Protein AF-A0A0J9V791-F1 (afdb_monomer_lite)

Sequence (94 aa):
MASPATWLELRGNNTISALKDVLTRAKIGDIDTNAYANGIVRNGSALPRIGIAISGGGYRAIMNGAGAIAAFDNRTHGFHGRPSGRYSPGYNVP

Foldseek 3Di:
DDDPVNVVVVVLVVVLVLQLLVVVVVCDPPDDSNVVSVVQVVVVPRRDDDDDDFDDDPPVSVVVSVVVVLLSDPVRPPNSPDPPDDPDPDDDDD

InterPro domains:
  IPR002642 Lysophospholipase, catalytic domain [PF01735] (50-79)
  IPR002642 Lysophospholipase, catalytic domain [PS51210] (1-94)
  IPR016035 Acyl transferase/acyl hydrolase/lysophospholipase [SSF52151] (6-76)

pLDDT: mean 77.8, std 13.78, range [40.06, 92.06]

Radius of gyration: 18.13 Å; chains: 1; bounding box: 43×44×44 Å

Secondary structure (DSSP, 8-state):
---HHHHHHHHHHHHHHHHHHHHHHHT-TTS-HHHHHHHHHHTSS-PPP--------HHHHHHHHHHHHHHH-TTSTTSSS-------------

Organism: Fusarium oxysporum f. sp. lycopersici (strain 4287 / CBS 123668 / FGSC 9935 / NRRL 34936) (NCBI:txid426428)

Structure (mmCIF, N/CA/C/O backbone):
data_AF-A0A0J9V791-F1
#
_entry.id   AF-A0A0J9V791-F1
#
loop_
_atom_site.group_PDB
_atom_site.id
_atom_site.type_symbol
_atom_site.label_atom_id
_atom_site.label_alt_id
_atom_site.label_comp_id
_atom_site.label_asym_id
_atom_site.label_entity_id
_atom_site.label_seq_id
_atom_site.pdbx_PDB_ins_code
_atom_site.Cartn_x
_atom_site.Cartn_y
_atom_site.Cartn_z
_atom_site.occupancy
_atom_site.B_iso_or_equiv
_atom_site.auth_seq_id
_atom_site.auth_comp_id
_atom_site.auth_asym_id
_atom_site.auth_atom_id
_atom_site.pdbx_PDB_model_num
ATOM 1 N N . MET A 1 1 ? -1.651 21.548 13.026 1.00 58.44 1 MET A N 1
ATOM 2 C CA . MET A 1 1 ? -1.287 20.217 12.492 1.00 58.44 1 MET A CA 1
ATOM 3 C C . MET A 1 1 ? -2.522 19.333 12.567 1.00 58.44 1 MET A C 1
ATOM 5 O O . MET A 1 1 ? -3.209 19.404 13.577 1.00 58.44 1 MET A O 1
ATOM 9 N N . ALA A 1 2 ? -2.862 18.590 11.510 1.00 70.12 2 ALA A N 1
ATOM 10 C CA . ALA A 1 2 ? -3.998 17.663 11.538 1.00 70.12 2 ALA A CA 1
ATOM 11 C C . ALA A 1 2 ? -3.774 16.586 12.617 1.00 70.12 2 ALA A C 1
ATOM 13 O O . ALA A 1 2 ? -2.641 16.135 12.796 1.00 70.12 2 ALA A O 1
ATOM 14 N N . SER A 1 3 ? -4.820 16.202 13.352 1.00 82.94 3 SER A N 1
ATOM 15 C CA . SER A 1 3 ? -4.710 15.117 14.327 1.00 82.94 3 SER A CA 1
ATOM 16 C C . SER A 1 3 ? -4.632 13.769 13.593 1.00 82.94 3 SER A C 1
ATOM 18 O O . SER A 1 3 ? -5.099 13.650 12.456 1.00 82.94 3 SER A O 1
ATOM 20 N N . PRO A 1 4 ? -4.085 12.713 14.218 1.00 77.81 4 PRO A N 1
ATOM 21 C CA . PRO A 1 4 ? -4.115 11.372 13.635 1.00 77.81 4 PRO A CA 1
ATOM 22 C C . PRO A 1 4 ? -5.533 10.918 13.251 1.00 77.81 4 PRO A C 1
ATOM 24 O O . PRO A 1 4 ? -5.704 10.213 12.260 1.00 77.81 4 PRO A O 1
ATOM 27 N N . ALA A 1 5 ? -6.551 11.362 13.997 1.00 80.94 5 ALA A N 1
ATOM 28 C CA . ALA A 1 5 ? -7.952 11.056 13.724 1.00 80.94 5 ALA A CA 1
ATOM 29 C C . ALA A 1 5 ? -8.449 11.703 12.421 1.00 80.94 5 ALA A C 1
ATOM 31 O O . ALA A 1 5 ? -9.001 11.004 11.575 1.00 80.94 5 ALA A O 1
ATOM 32 N N . THR A 1 6 ? -8.178 12.994 12.197 1.00 82.69 6 THR A N 1
ATOM 33 C CA . THR A 1 6 ? -8.617 13.665 10.960 1.00 82.69 6 THR A CA 1
ATOM 34 C C . THR A 1 6 ? -7.880 13.142 9.725 1.00 82.69 6 THR A C 1
ATOM 36 O O . THR A 1 6 ? -8.456 13.043 8.643 1.00 82.69 6 THR A O 1
ATOM 39 N N . TRP A 1 7 ? -6.619 12.723 9.869 1.00 83.06 7 TRP A N 1
ATOM 40 C CA . TRP A 1 7 ? -5.900 12.035 8.792 1.00 83.06 7 TRP A CA 1
ATOM 41 C C . TRP A 1 7 ? -6.503 10.662 8.454 1.00 83.06 7 TRP A C 1
ATOM 43 O O . TRP A 1 7 ? -6.586 10.303 7.278 1.00 83.06 7 TRP A O 1
ATOM 53 N N . LEU A 1 8 ? -6.936 9.893 9.461 1.00 82.25 8 LEU A N 1
ATOM 54 C CA . LEU A 1 8 ? -7.547 8.576 9.250 1.00 82.25 8 LEU A CA 1
ATOM 55 C C . LEU A 1 8 ? -8.848 8.672 8.450 1.00 82.25 8 LEU A C 1
ATOM 57 O O . LEU A 1 8 ? -9.067 7.840 7.569 1.00 82.25 8 LEU A O 1
ATOM 61 N N . GLU A 1 9 ? -9.670 9.685 8.715 1.00 80.69 9 GLU A N 1
ATOM 62 C CA . GLU A 1 9 ? -10.910 9.937 7.970 1.00 80.69 9 GLU A CA 1
ATOM 63 C C . GLU A 1 9 ? -10.624 10.228 6.491 1.00 80.69 9 GLU A C 1
ATOM 65 O O . GLU A 1 9 ? -11.158 9.562 5.601 1.00 80.69 9 GLU A O 1
ATOM 70 N N . LEU A 1 10 ? -9.694 11.151 6.218 1.00 83.75 10 LEU A N 1
ATOM 71 C CA . LEU A 1 10 ? -9.282 11.487 4.851 1.00 83.75 10 LEU A CA 1
ATOM 72 C C . LEU A 1 10 ? -8.677 10.283 4.114 1.00 83.75 10 LEU A C 1
ATOM 74 O O . LEU A 1 10 ? -8.936 10.071 2.926 1.00 83.75 10 LEU A O 1
ATOM 78 N N . ARG A 1 11 ? -7.871 9.470 4.807 1.00 83.62 11 ARG A N 1
ATOM 79 C CA . ARG A 1 11 ? -7.256 8.273 4.221 1.00 83.62 11 ARG A CA 1
ATOM 80 C C . ARG A 1 11 ? -8.280 7.173 3.954 1.00 83.62 11 ARG A C 1
ATOM 82 O O . ARG A 1 11 ? -8.164 6.492 2.934 1.00 83.62 11 ARG A O 1
ATOM 89 N N . GLY A 1 12 ? -9.271 7.006 4.828 1.00 80.88 12 GLY A N 1
ATOM 90 C CA . GLY A 1 12 ? -10.355 6.035 4.669 1.00 80.88 12 GLY A CA 1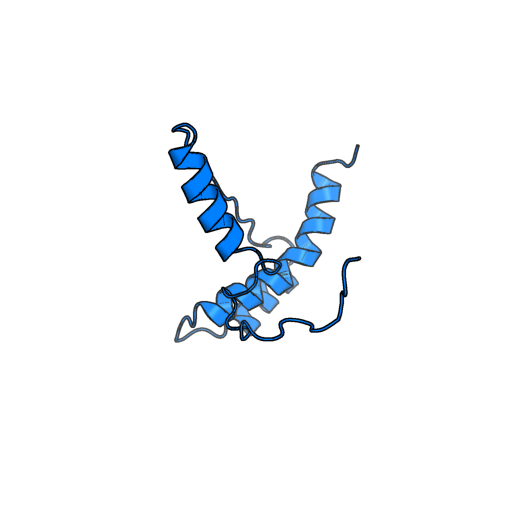
ATOM 91 C C . GLY A 1 12 ? -11.069 6.184 3.326 1.00 80.88 12 GLY A C 1
ATOM 92 O O . GLY A 1 12 ? -11.172 5.209 2.582 1.00 80.88 12 GLY A O 1
ATOM 93 N N . ASN A 1 13 ? -11.433 7.418 2.962 1.00 80.44 13 ASN A N 1
ATOM 94 C CA . ASN A 1 13 ? -12.117 7.721 1.699 1.00 80.44 13 ASN A CA 1
ATOM 95 C C . ASN A 1 13 ? -11.308 7.290 0.463 1.00 80.44 13 ASN A C 1
ATOM 97 O O . ASN A 1 13 ? -11.867 6.739 -0.482 1.00 80.44 13 ASN A O 1
ATOM 101 N N . ASN A 1 14 ? -9.985 7.474 0.493 1.00 82.31 14 ASN A N 1
ATOM 102 C CA . ASN A 1 14 ? -9.096 7.096 -0.611 1.00 82.31 14 ASN A CA 1
ATOM 103 C C . ASN A 1 14 ? -8.728 5.600 -0.631 1.00 82.31 14 ASN A C 1
ATOM 105 O O . ASN A 1 14 ? -8.282 5.085 -1.654 1.00 82.31 14 ASN A O 1
ATOM 109 N N . THR A 1 15 ? -8.881 4.889 0.490 1.00 84.75 15 THR A N 1
ATOM 110 C CA . THR A 1 15 ? -8.440 3.487 0.614 1.00 84.75 15 THR A CA 1
ATOM 111 C C . THR A 1 15 ? -9.448 2.512 0.004 1.00 84.75 15 THR A C 1
ATOM 113 O O . THR A 1 15 ? -9.060 1.448 -0.466 1.00 84.75 15 THR A O 1
ATOM 116 N N . ILE A 1 16 ? -10.736 2.865 -0.031 1.00 83.19 16 ILE A N 1
ATOM 117 C CA . ILE A 1 16 ? -11.801 1.961 -0.494 1.00 83.19 16 ILE A CA 1
ATOM 118 C C . ILE A 1 16 ? -11.653 1.618 -1.979 1.00 83.19 16 ILE A C 1
ATOM 120 O O . ILE A 1 16 ? -11.723 0.445 -2.349 1.00 83.19 16 ILE A O 1
ATOM 124 N N . SER A 1 17 ? -11.448 2.627 -2.829 1.00 84.31 17 SER A N 1
ATOM 125 C CA . SER A 1 17 ? -11.232 2.421 -4.266 1.00 84.31 17 SER A CA 1
ATOM 126 C C . SER A 1 17 ? -9.945 1.637 -4.515 1.00 84.31 17 SER A C 1
ATOM 128 O O . SER A 1 17 ? -9.969 0.622 -5.206 1.00 84.31 17 SER A O 1
ATOM 130 N N . ALA A 1 18 ? -8.853 2.027 -3.854 1.00 86.38 18 ALA A N 1
ATOM 131 C CA . ALA A 1 18 ? -7.568 1.344 -3.965 1.00 86.38 18 ALA A CA 1
ATOM 132 C C . ALA A 1 18 ? -7.637 -0.135 -3.533 1.00 86.38 18 ALA A C 1
ATOM 134 O O . ALA A 1 18 ? -7.035 -0.993 -4.178 1.00 86.38 18 ALA A O 1
ATOM 135 N N . LEU A 1 19 ? -8.392 -0.458 -2.476 1.00 86.31 19 LEU A N 1
ATOM 136 C CA . LEU A 1 19 ? -8.580 -1.834 -2.010 1.00 86.31 19 LEU A CA 1
ATOM 137 C C . LEU A 1 19 ? -9.305 -2.688 -3.056 1.00 86.31 19 LEU A C 1
ATOM 139 O O . LEU A 1 19 ? -8.863 -3.798 -3.350 1.00 86.31 19 LEU A O 1
ATOM 143 N N . LYS A 1 20 ? -10.389 -2.169 -3.646 1.00 85.00 20 LYS A N 1
ATOM 144 C CA . LYS A 1 20 ? -11.115 -2.866 -4.720 1.00 85.00 20 LYS A CA 1
ATOM 145 C C . LYS A 1 20 ? -10.218 -3.124 -5.925 1.00 85.00 20 LYS A C 1
ATOM 147 O O . LYS A 1 20 ? -10.219 -4.237 -6.453 1.00 85.00 20 LYS A O 1
ATOM 152 N N . ASP A 1 21 ? -9.411 -2.139 -6.311 1.00 85.81 21 ASP A N 1
ATOM 153 C C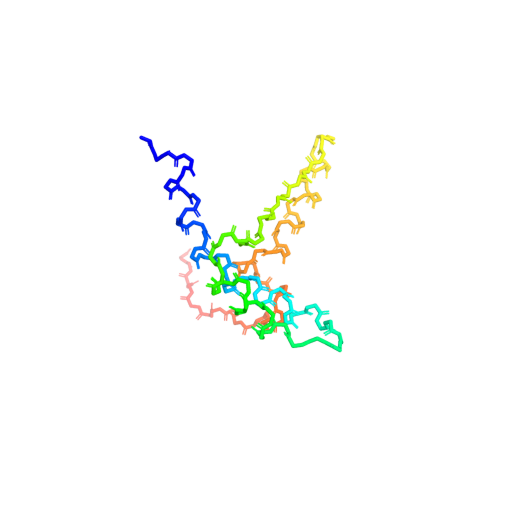A . ASP A 1 21 ? -8.478 -2.275 -7.427 1.00 85.81 21 ASP A CA 1
ATOM 154 C C . ASP A 1 21 ? -7.430 -3.364 -7.156 1.00 85.81 21 ASP A C 1
ATOM 156 O O . ASP A 1 21 ? -7.155 -4.187 -8.031 1.00 85.81 21 ASP A O 1
ATOM 160 N N . VAL A 1 22 ? -6.860 -3.412 -5.946 1.00 86.06 22 VAL A N 1
ATOM 161 C CA . VAL A 1 22 ? -5.896 -4.455 -5.548 1.00 86.06 22 VAL A CA 1
ATOM 162 C C . VAL A 1 22 ? -6.540 -5.840 -5.582 1.00 86.06 22 VAL A C 1
ATOM 164 O O . VAL A 1 22 ? -5.977 -6.751 -6.189 1.00 86.06 22 VAL A O 1
ATOM 167 N N . LEU A 1 23 ? -7.720 -6.005 -4.979 1.00 86.69 23 LEU A N 1
ATOM 168 C CA . LEU A 1 23 ? -8.414 -7.296 -4.932 1.00 86.69 23 LEU A CA 1
ATOM 169 C C . LEU A 1 23 ? -8.832 -7.779 -6.328 1.00 86.69 23 LEU A C 1
ATOM 171 O O . LEU A 1 23 ? -8.721 -8.965 -6.631 1.00 86.69 23 LEU A O 1
ATOM 175 N N . THR A 1 24 ? -9.245 -6.857 -7.200 1.00 85.38 24 THR A N 1
ATOM 176 C CA . THR A 1 24 ? -9.565 -7.160 -8.602 1.00 85.38 24 THR A CA 1
ATOM 177 C C . THR A 1 24 ? -8.326 -7.645 -9.356 1.00 85.38 24 THR A C 1
ATOM 179 O O . THR A 1 24 ? -8.390 -8.640 -10.079 1.00 85.38 24 THR A O 1
ATOM 182 N N . ARG A 1 25 ? -7.171 -6.992 -9.160 1.00 82.81 25 ARG A N 1
ATOM 183 C CA . ARG A 1 25 ? -5.899 -7.423 -9.768 1.00 82.81 25 ARG A CA 1
ATOM 184 C C . ARG A 1 25 ? -5.398 -8.757 -9.222 1.00 82.81 25 ARG A C 1
ATOM 186 O O . ARG A 1 25 ? -4.791 -9.513 -9.974 1.00 82.81 25 ARG A O 1
ATOM 193 N N . ALA A 1 26 ? -5.653 -9.045 -7.947 1.00 85.94 26 ALA A N 1
ATOM 194 C CA . ALA A 1 26 ? -5.237 -10.289 -7.306 1.00 85.94 26 ALA A CA 1
ATOM 195 C C . ALA A 1 26 ? -5.959 -11.529 -7.862 1.00 85.94 26 ALA A C 1
ATOM 197 O O . ALA A 1 26 ? -5.462 -12.634 -7.666 1.00 85.94 26 ALA A O 1
ATOM 198 N N . LYS A 1 27 ? -7.096 -11.356 -8.562 1.00 84.06 27 LYS A N 1
ATOM 199 C CA . LYS A 1 27 ? -7.888 -12.439 -9.177 1.00 84.06 27 LYS A CA 1
ATOM 200 C C . LYS A 1 27 ? -8.102 -13.629 -8.234 1.00 84.06 27 LYS A C 1
ATOM 202 O O . LYS A 1 27 ? -7.909 -14.782 -8.612 1.00 84.06 27 LYS A O 1
ATOM 207 N N . ILE A 1 28 ? -8.479 -13.331 -6.994 1.00 82.88 28 ILE A N 1
ATOM 208 C CA . ILE A 1 28 ? -8.793 -14.355 -5.999 1.00 82.88 28 ILE A CA 1
ATOM 209 C C . ILE A 1 28 ? -10.072 -15.055 -6.474 1.00 82.88 28 ILE A C 1
ATOM 211 O O . ILE A 1 28 ? -11.116 -14.413 -6.584 1.00 82.88 28 ILE A O 1
ATOM 215 N N . GLY A 1 29 ? -9.962 -16.335 -6.836 1.00 81.75 29 GLY 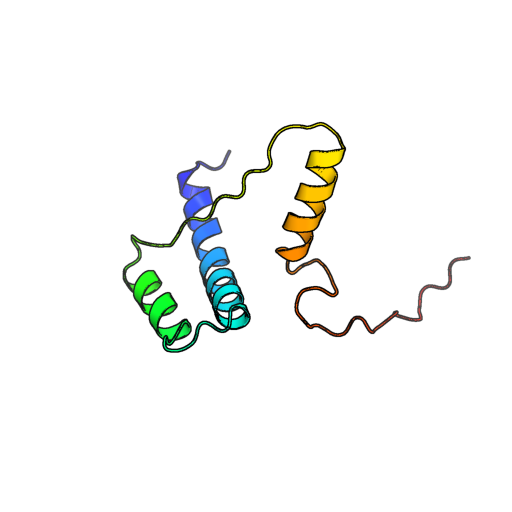A N 1
ATOM 216 C CA . GLY A 1 29 ? -11.104 -17.161 -7.228 1.00 81.75 29 GLY A CA 1
ATOM 217 C C . GLY A 1 29 ? -12.087 -17.352 -6.073 1.00 81.75 29 GLY A C 1
ATOM 218 O O . GLY A 1 29 ? -11.749 -17.112 -4.915 1.00 81.75 29 GLY A O 1
ATOM 219 N N . ASP A 1 30 ? -13.308 -17.771 -6.401 1.00 83.88 30 ASP A N 1
ATOM 220 C CA . ASP A 1 30 ? -14.335 -18.210 -5.442 1.00 83.88 30 ASP A CA 1
ATOM 221 C C . ASP A 1 30 ? -14.893 -17.139 -4.481 1.00 83.88 30 ASP A C 1
ATOM 223 O O . ASP A 1 30 ? -15.728 -17.448 -3.631 1.00 83.88 30 ASP A O 1
ATOM 227 N N . ILE A 1 31 ? -14.496 -15.866 -4.626 1.00 85.06 31 ILE A N 1
ATOM 228 C CA . ILE A 1 31 ? -14.999 -14.744 -3.816 1.00 85.06 31 ILE A CA 1
ATOM 229 C C . ILE A 1 31 ? -15.350 -13.545 -4.707 1.00 85.06 31 ILE A C 1
ATOM 231 O O . ILE A 1 31 ? -14.529 -13.076 -5.495 1.00 85.06 31 ILE A O 1
ATOM 235 N N . ASP A 1 32 ? -16.546 -12.972 -4.520 1.00 85.81 32 ASP A N 1
ATOM 236 C CA . ASP A 1 32 ? -16.877 -11.646 -5.057 1.00 85.81 32 ASP A CA 1
ATOM 237 C C . ASP A 1 32 ? -16.211 -10.559 -4.200 1.00 85.81 32 ASP A C 1
ATOM 239 O O . ASP A 1 32 ? -16.705 -10.140 -3.146 1.00 85.81 32 ASP A O 1
ATOM 243 N N . THR A 1 33 ? -15.055 -10.098 -4.667 1.00 84.44 33 THR A N 1
ATOM 244 C CA . THR A 1 33 ? -14.233 -9.094 -3.985 1.00 84.44 33 THR A CA 1
ATOM 245 C C . THR A 1 33 ? -14.911 -7.726 -3.883 1.00 84.44 33 THR A C 1
ATOM 247 O O . THR A 1 33 ? -14.654 -6.990 -2.925 1.00 84.44 33 THR A O 1
ATOM 250 N N . ASN A 1 34 ? -15.816 -7.384 -4.806 1.00 83.56 34 ASN A N 1
ATOM 251 C CA . ASN A 1 34 ? -16.566 -6.131 -4.765 1.00 83.56 34 ASN A CA 1
ATOM 252 C C . ASN A 1 34 ? -17.672 -6.188 -3.713 1.00 83.56 34 ASN A C 1
ATOM 254 O O . ASN A 1 34 ? -17.807 -5.248 -2.921 1.00 83.56 34 ASN A O 1
ATOM 258 N N . ALA A 1 35 ? -18.438 -7.281 -3.675 1.00 85.88 35 ALA A N 1
ATOM 259 C CA . ALA A 1 35 ? -19.449 -7.505 -2.645 1.00 85.88 35 ALA A CA 1
ATOM 260 C C . ALA A 1 35 ? -18.813 -7.548 -1.246 1.00 85.88 35 ALA A C 1
ATOM 262 O O . ALA A 1 35 ? -19.298 -6.878 -0.330 1.00 85.88 35 ALA A O 1
ATOM 263 N N . TYR A 1 36 ? -17.678 -8.238 -1.109 1.00 83.50 36 TYR A N 1
ATOM 264 C CA . TYR A 1 36 ? -16.898 -8.293 0.128 1.00 83.50 36 TYR A CA 1
ATOM 265 C C . TYR A 1 36 ? -16.425 -6.904 0.586 1.00 83.50 36 TYR A C 1
ATOM 267 O O . TYR A 1 36 ? -16.708 -6.489 1.714 1.00 83.50 36 TYR A O 1
ATOM 275 N N . ALA A 1 37 ? -15.774 -6.137 -0.298 1.00 82.44 37 ALA A N 1
ATOM 276 C CA . ALA A 1 37 ? -15.308 -4.789 0.027 1.00 82.44 37 ALA A CA 1
ATOM 277 C C . ALA A 1 37 ? -16.471 -3.853 0.404 1.00 82.44 37 ALA A C 1
ATOM 279 O O . ALA A 1 37 ? -16.371 -3.095 1.368 1.00 82.44 37 ALA A O 1
ATOM 280 N N . ASN A 1 38 ? -17.599 -3.930 -0.311 1.00 83.38 38 ASN A N 1
ATOM 281 C CA . ASN A 1 38 ? -18.794 -3.142 -0.001 1.00 83.38 38 ASN A CA 1
ATOM 282 C C . ASN A 1 38 ? -19.404 -3.513 1.361 1.00 83.38 38 ASN A C 1
ATOM 284 O O . ASN A 1 38 ? -19.854 -2.621 2.081 1.00 83.38 38 ASN A O 1
ATOM 288 N N . GLY A 1 39 ? -19.411 -4.798 1.728 1.00 82.75 39 GLY A N 1
ATOM 289 C CA . GLY A 1 39 ? -19.898 -5.265 3.029 1.00 82.75 39 GLY A CA 1
ATOM 290 C C . GLY A 1 39 ? -19.079 -4.711 4.197 1.00 82.75 39 GLY A C 1
ATOM 291 O O . GLY A 1 39 ? -19.646 -4.230 5.177 1.00 82.75 39 GLY A O 1
ATOM 292 N N . ILE A 1 40 ? -17.750 -4.689 4.062 1.00 78.62 40 ILE A N 1
ATOM 293 C CA . ILE A 1 40 ? -16.858 -4.129 5.089 1.00 78.62 40 ILE A CA 1
ATOM 294 C C . ILE A 1 40 ? -17.048 -2.616 5.228 1.00 78.62 40 ILE A C 1
ATOM 296 O O . ILE A 1 40 ? -17.140 -2.101 6.343 1.00 78.62 40 ILE A O 1
ATOM 300 N N . VAL A 1 41 ? -17.146 -1.904 4.103 1.00 74.25 41 VAL A N 1
ATOM 301 C CA . VAL A 1 41 ? -17.342 -0.446 4.088 1.00 74.25 41 VAL A CA 1
ATOM 302 C C . VAL A 1 41 ? -18.673 -0.052 4.722 1.00 74.25 41 VAL A C 1
ATOM 304 O O . VAL A 1 41 ? -18.711 0.892 5.507 1.00 74.25 41 VAL A O 1
ATOM 307 N N . ARG A 1 42 ? -19.755 -0.790 4.437 1.00 73.44 42 ARG A N 1
ATOM 308 C CA . ARG A 1 42 ? -21.086 -0.540 5.019 1.00 73.44 42 ARG A CA 1
ATOM 309 C C . ARG A 1 42 ? -21.110 -0.666 6.542 1.00 73.44 42 ARG A C 1
ATOM 311 O O . ARG A 1 42 ? -21.861 0.057 7.183 1.00 73.44 42 ARG A O 1
ATOM 318 N N . ASN A 1 43 ? -20.272 -1.532 7.110 1.00 65.81 43 ASN A N 1
ATOM 319 C CA . ASN A 1 43 ? -20.150 -1.685 8.559 1.00 65.81 43 ASN A CA 1
ATOM 320 C C . ASN A 1 43 ? -19.248 -0.632 9.223 1.00 65.81 43 ASN A C 1
ATOM 322 O O . ASN A 1 43 ? -19.201 -0.607 10.450 1.00 65.81 43 ASN A O 1
ATOM 326 N N . GLY A 1 44 ? -18.568 0.232 8.450 1.00 59.03 44 GLY A N 1
ATOM 327 C CA . GLY A 1 44 ? -17.919 1.499 8.848 1.00 59.03 44 GLY A CA 1
ATOM 328 C C . GLY A 1 44 ? -16.740 1.424 9.833 1.00 59.03 44 GLY A C 1
ATOM 329 O O . GLY A 1 44 ? -15.767 2.160 9.706 1.00 59.03 44 GLY A O 1
ATOM 330 N N . SER A 1 45 ? -16.792 0.510 10.797 1.00 61.62 45 SER A N 1
ATOM 331 C CA . SER A 1 45 ? -15.849 0.343 11.900 1.00 61.62 45 SER A CA 1
ATOM 332 C C . SER A 1 45 ? -14.642 -0.534 11.533 1.00 61.62 45 SER A C 1
ATOM 334 O O . SER A 1 45 ? -13.601 -0.454 12.179 1.00 61.62 45 SER A O 1
ATOM 336 N N . ALA A 1 46 ? -14.741 -1.331 10.462 1.00 66.88 46 ALA A N 1
ATOM 337 C CA . ALA A 1 46 ? -13.779 -2.387 10.131 1.00 66.88 46 ALA A CA 1
ATOM 338 C C . ALA A 1 46 ? -12.983 -2.145 8.833 1.00 66.88 46 ALA A C 1
ATOM 340 O O . ALA A 1 46 ? -12.553 -3.102 8.191 1.00 66.88 46 ALA A O 1
ATOM 341 N N . LEU A 1 47 ? -12.782 -0.888 8.416 1.00 76.50 47 LEU A N 1
ATOM 342 C CA . LEU A 1 47 ? -11.937 -0.583 7.253 1.00 76.50 47 LEU A CA 1
ATOM 343 C C . LEU A 1 47 ? -10.530 -1.191 7.439 1.00 76.50 47 LEU A C 1
ATOM 345 O O . LEU A 1 47 ? -9.834 -0.808 8.386 1.00 76.50 47 LEU A O 1
ATOM 349 N N . PRO A 1 48 ? -10.077 -2.100 6.551 1.00 78.44 48 PRO A N 1
ATOM 350 C CA . PRO A 1 48 ? -8.775 -2.735 6.688 1.00 78.44 48 PRO A CA 1
ATOM 351 C C . PRO A 1 48 ? -7.659 -1.695 6.570 1.00 78.44 48 PRO A C 1
ATOM 353 O O . PRO A 1 48 ? -7.569 -0.967 5.579 1.00 78.44 48 PRO A O 1
ATOM 356 N N . ARG A 1 49 ? -6.794 -1.618 7.585 1.00 83.12 49 ARG A N 1
ATOM 357 C CA . ARG A 1 49 ? -5.642 -0.707 7.604 1.00 83.12 49 ARG A CA 1
ATOM 358 C C . ARG A 1 49 ? -4.380 -1.482 7.254 1.00 83.12 49 ARG A C 1
ATOM 360 O O . ARG A 1 49 ? -3.979 -2.374 7.992 1.00 83.12 49 ARG A O 1
ATOM 367 N N . ILE A 1 50 ? -3.747 -1.112 6.145 1.00 85.75 50 ILE A N 1
ATOM 368 C CA . ILE A 1 50 ? -2.521 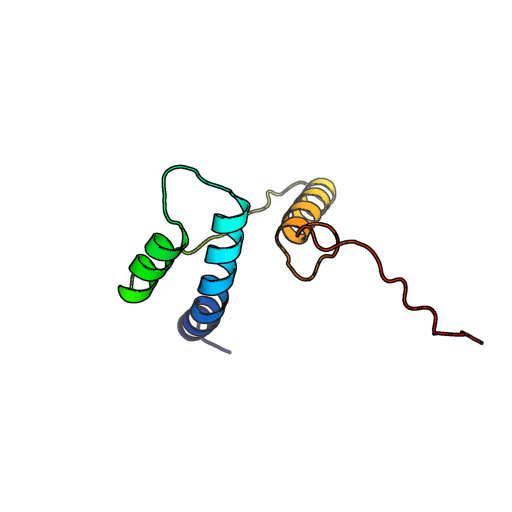-1.748 5.651 1.00 85.75 50 ILE A CA 1
ATOM 369 C C . ILE A 1 50 ? -1.324 -0.834 5.946 1.00 85.75 50 ILE A C 1
ATOM 371 O O . ILE A 1 50 ? -1.364 0.376 5.677 1.00 85.75 50 ILE A O 1
ATOM 375 N N . GLY A 1 51 ? -0.270 -1.424 6.510 1.00 89.12 51 GLY A N 1
ATOM 376 C CA . GLY A 1 51 ? 1.033 -0.798 6.730 1.00 89.12 51 GLY A CA 1
ATOM 377 C C . GLY A 1 51 ? 2.105 -1.443 5.854 1.00 89.12 51 GLY A C 1
ATOM 378 O O . GLY A 1 51 ? 2.058 -2.644 5.604 1.00 89.12 51 GLY A O 1
ATOM 379 N N . ILE A 1 52 ? 3.067 -0.642 5.395 1.00 89.81 52 ILE A N 1
ATOM 380 C CA . ILE A 1 52 ? 4.250 -1.106 4.661 1.00 89.81 52 ILE A CA 1
ATOM 381 C C . ILE A 1 52 ? 5.461 -0.828 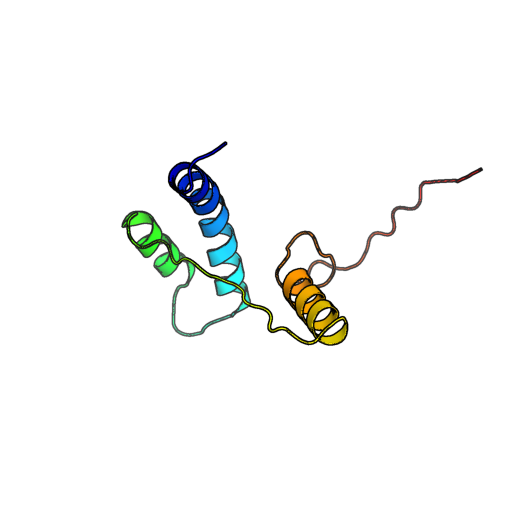5.547 1.00 89.81 52 ILE A C 1
ATOM 383 O O . ILE A 1 52 ? 5.639 0.300 6.004 1.00 89.81 52 ILE A O 1
ATOM 387 N N . ALA A 1 53 ? 6.284 -1.847 5.779 1.00 92.06 53 ALA A N 1
ATOM 388 C CA . ALA A 1 53 ? 7.535 -1.724 6.514 1.00 92.06 53 ALA A CA 1
ATOM 389 C C . ALA A 1 53 ? 8.693 -2.169 5.619 1.00 92.06 53 ALA A C 1
ATOM 391 O O . ALA A 1 53 ? 8.627 -3.220 4.983 1.00 92.06 53 ALA A O 1
ATOM 392 N N . ILE A 1 54 ? 9.748 -1.360 5.574 1.00 89.50 54 ILE A N 1
ATOM 393 C CA . ILE A 1 54 ? 10.990 -1.660 4.860 1.00 89.50 54 ILE A CA 1
ATOM 394 C C . ILE A 1 54 ? 12.083 -1.753 5.920 1.00 89.50 54 ILE A C 1
ATOM 396 O O . ILE A 1 54 ? 12.214 -0.854 6.751 1.00 89.50 54 ILE A O 1
ATOM 400 N N . SER A 1 55 ? 12.838 -2.853 5.926 1.00 87.94 55 SER A N 1
ATOM 401 C CA . SER A 1 55 ? 13.913 -3.054 6.898 1.00 87.94 55 SER A CA 1
ATOM 402 C C . SER A 1 55 ? 15.068 -2.072 6.678 1.00 87.94 55 SER A C 1
ATOM 404 O O . SER A 1 55 ? 15.261 -1.536 5.586 1.00 87.94 55 SER A O 1
ATOM 406 N N . GLY A 1 56 ? 15.898 -1.889 7.706 1.00 87.88 56 GLY A N 1
ATOM 407 C CA . GLY A 1 56 ? 17.206 -1.253 7.545 1.00 87.88 56 GLY A CA 1
ATOM 408 C C . GLY A 1 56 ? 18.139 -2.076 6.643 1.00 87.88 56 GLY A C 1
ATOM 409 O O . GLY A 1 56 ? 17.881 -3.246 6.360 1.00 87.88 56 GLY A O 1
ATOM 410 N N . GLY A 1 5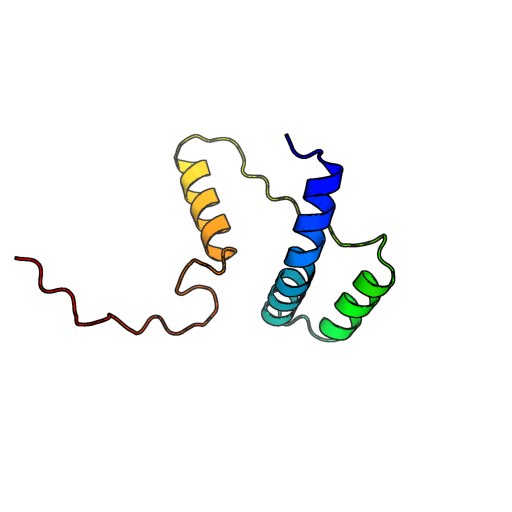7 ? 19.231 -1.459 6.187 1.00 89.19 57 GLY A N 1
ATOM 411 C CA . GLY A 1 57 ? 20.213 -2.105 5.298 1.00 89.19 57 GLY A CA 1
ATOM 412 C C . GLY A 1 57 ? 20.887 -1.164 4.295 1.00 89.19 57 GLY A C 1
ATOM 413 O O . GLY A 1 57 ? 21.344 -1.599 3.238 1.00 89.19 57 GLY A O 1
ATOM 414 N N . GLY A 1 58 ? 20.908 0.139 4.593 1.00 91.00 58 GLY A N 1
ATOM 415 C CA . GLY A 1 58 ? 21.497 1.160 3.732 1.00 91.00 58 GLY A CA 1
ATOM 416 C C . GLY A 1 58 ? 20.802 1.283 2.373 1.00 91.00 58 GLY A C 1
ATOM 417 O O . GLY A 1 58 ? 19.619 0.979 2.211 1.00 91.00 58 GLY A O 1
ATOM 418 N N . TYR A 1 59 ? 21.562 1.723 1.373 1.00 88.56 59 TYR A N 1
ATOM 419 C CA . TYR A 1 59 ? 21.056 2.030 0.033 1.00 88.56 59 TYR A CA 1
ATOM 420 C C . TYR A 1 59 ? 20.365 0.839 -0.654 1.00 88.56 59 TYR A C 1
ATOM 422 O O . TYR A 1 59 ? 19.383 1.014 -1.371 1.00 88.56 59 TYR A O 1
ATOM 430 N N . ARG A 1 60 ? 20.824 -0.391 -0.388 1.00 87.31 60 ARG A N 1
ATOM 431 C CA . ARG A 1 60 ? 20.233 -1.618 -0.946 1.00 87.31 60 ARG A CA 1
ATOM 432 C C . ARG A 1 60 ? 18.791 -1.803 -0.488 1.00 87.31 60 ARG A C 1
ATOM 434 O O . ARG A 1 60 ? 17.927 -2.088 -1.314 1.00 87.31 60 ARG A O 1
ATOM 441 N N . ALA A 1 61 ? 18.528 -1.628 0.803 1.00 90.75 61 ALA A N 1
ATOM 442 C CA . ALA A 1 61 ? 17.178 -1.746 1.339 1.00 90.75 61 ALA A CA 1
ATOM 443 C C . ALA A 1 61 ? 16.265 -0.639 0.787 1.00 90.75 61 ALA A C 1
ATOM 445 O O . ALA A 1 61 ? 15.141 -0.925 0.378 1.00 90.75 61 ALA A O 1
ATOM 446 N N . ILE A 1 62 ? 16.781 0.592 0.671 1.00 90.00 62 ILE A N 1
ATOM 447 C CA . ILE A 1 62 ? 16.037 1.724 0.099 1.00 90.00 62 ILE A CA 1
ATOM 448 C C . ILE A 1 62 ? 15.647 1.446 -1.353 1.00 90.00 62 ILE A C 1
ATOM 450 O O . ILE A 1 62 ? 14.490 1.634 -1.704 1.00 90.00 62 ILE A O 1
ATOM 454 N N . MET A 1 63 ? 16.570 0.969 -2.190 1.00 91.94 63 MET A N 1
ATOM 455 C CA . MET A 1 63 ? 16.284 0.732 -3.610 1.00 91.94 63 MET A CA 1
ATOM 456 C C . MET A 1 63 ? 15.251 -0.376 -3.829 1.00 91.94 63 MET A C 1
ATOM 458 O O . MET A 1 63 ? 14.332 -0.211 -4.629 1.00 91.94 63 MET A O 1
ATOM 462 N N . ASN A 1 64 ? 15.347 -1.476 -3.077 1.00 91.69 64 ASN A N 1
ATOM 463 C CA . ASN A 1 64 ? 14.345 -2.543 -3.145 1.00 91.69 64 ASN A CA 1
ATOM 464 C C . ASN A 1 64 ? 12.980 -2.067 -2.622 1.00 91.69 64 ASN A C 1
ATOM 466 O O . ASN A 1 64 ? 11.951 -2.321 -3.248 1.00 91.69 64 ASN A O 1
ATOM 470 N N . GLY A 1 65 ? 12.970 -1.327 -1.511 1.00 90.88 65 GLY A N 1
ATOM 471 C CA . GLY A 1 65 ? 11.754 -0.743 -0.953 1.00 90.88 65 GLY A CA 1
ATOM 472 C C . GLY A 1 65 ? 11.100 0.281 -1.885 1.00 90.88 65 GLY A C 1
ATOM 473 O O . GLY A 1 65 ? 9.887 0.253 -2.068 1.00 90.88 65 GLY A O 1
ATOM 474 N N . ALA A 1 66 ? 11.893 1.140 -2.528 1.00 91.12 66 ALA A N 1
ATOM 475 C CA . ALA A 1 66 ? 11.419 2.115 -3.507 1.00 91.12 66 ALA A CA 1
ATOM 476 C C . ALA A 1 66 ? 10.794 1.429 -4.727 1.00 91.12 66 ALA A C 1
ATOM 478 O O . ALA A 1 66 ? 9.725 1.844 -5.168 1.00 91.12 66 ALA A O 1
ATOM 479 N N . GLY A 1 67 ? 11.405 0.348 -5.224 1.00 91.00 67 GLY A N 1
ATOM 480 C CA . GLY A 1 67 ? 10.826 -0.471 -6.291 1.00 91.00 67 GLY A CA 1
ATOM 481 C C . GLY A 1 67 ? 9.486 -1.095 -5.892 1.00 91.00 67 GLY A C 1
ATOM 482 O O . GLY A 1 67 ? 8.521 -1.016 -6.650 1.00 91.00 67 GLY A O 1
ATOM 483 N N . ALA A 1 68 ? 9.392 -1.645 -4.677 1.00 90.88 68 ALA A N 1
ATOM 484 C CA . ALA A 1 68 ? 8.144 -2.206 -4.162 1.00 90.88 68 ALA A CA 1
ATOM 485 C C . ALA A 1 68 ? 7.044 -1.139 -4.007 1.00 90.88 68 ALA A C 1
ATOM 487 O O . ALA A 1 68 ? 5.904 -1.368 -4.407 1.00 90.88 68 ALA A O 1
ATOM 488 N N . ILE A 1 69 ? 7.378 0.045 -3.482 1.00 91.31 69 ILE A N 1
ATOM 489 C CA . ILE A 1 69 ? 6.433 1.167 -3.380 1.00 91.31 69 ILE A CA 1
ATOM 490 C C . ILE A 1 69 ? 5.981 1.617 -4.773 1.00 91.31 69 ILE A C 1
ATOM 492 O O . ILE A 1 69 ? 4.786 1.802 -4.983 1.00 91.31 69 ILE A O 1
ATOM 496 N N . ALA A 1 70 ? 6.905 1.747 -5.730 1.00 90.62 70 ALA A N 1
ATOM 497 C CA . ALA A 1 70 ? 6.588 2.140 -7.101 1.00 90.62 70 ALA A CA 1
ATOM 498 C C . ALA A 1 70 ? 5.641 1.141 -7.788 1.00 90.62 70 ALA A C 1
ATOM 500 O O . ALA A 1 70 ? 4.743 1.548 -8.516 1.00 90.62 70 ALA A O 1
ATOM 501 N N . ALA A 1 71 ? 5.774 -0.159 -7.511 1.00 86.81 71 ALA A N 1
ATOM 502 C CA . ALA A 1 71 ? 4.851 -1.166 -8.033 1.00 86.81 71 ALA A CA 1
ATOM 503 C C . ALA A 1 71 ? 3.417 -1.015 -7.482 1.00 86.81 71 ALA A C 1
ATOM 505 O O . ALA A 1 71 ? 2.451 -1.326 -8.181 1.00 86.81 71 ALA A O 1
ATOM 506 N N . PHE A 1 72 ? 3.264 -0.526 -6.246 1.00 85.94 72 PHE A N 1
ATOM 507 C CA . PHE A 1 72 ? 1.958 -0.271 -5.629 1.00 85.94 72 PHE A CA 1
ATOM 508 C C . PHE A 1 72 ? 1.399 1.132 -5.913 1.00 85.94 72 PHE A C 1
ATOM 510 O O . PHE A 1 72 ? 0.222 1.380 -5.647 1.00 85.94 72 PHE A O 1
ATOM 517 N N . ASP A 1 73 ? 2.203 2.047 -6.458 1.00 87.31 73 ASP A N 1
ATOM 518 C CA . ASP A 1 73 ? 1.789 3.413 -6.767 1.00 87.31 73 ASP A CA 1
ATOM 519 C C . ASP A 1 73 ? 1.142 3.497 -8.157 1.00 87.31 73 ASP A C 1
ATOM 521 O O . ASP A 1 73 ? 1.760 3.243 -9.190 1.00 87.31 73 ASP A O 1
ATOM 525 N N . ASN A 1 74 ? -0.125 3.907 -8.203 1.00 83.81 74 ASN A N 1
ATOM 526 C CA . ASN A 1 74 ? -0.852 4.090 -9.461 1.00 83.81 74 ASN A CA 1
ATOM 527 C C . ASN A 1 74 ? -0.324 5.269 -10.306 1.00 83.81 74 ASN A C 1
ATOM 529 O O . ASN A 1 74 ? -0.661 5.392 -11.484 1.00 83.81 74 ASN A O 1
ATOM 533 N N . ARG A 1 75 ? 0.524 6.136 -9.738 1.00 85.12 75 ARG A N 1
ATOM 534 C CA . ARG A 1 75 ? 1.232 7.190 -10.481 1.00 85.12 75 ARG A CA 1
ATOM 535 C C . ARG A 1 75 ? 2.409 6.637 -11.287 1.00 85.12 75 ARG A C 1
ATOM 537 O O . ARG A 1 75 ? 2.886 7.313 -12.194 1.00 85.12 75 ARG A O 1
ATOM 544 N N . THR A 1 76 ? 2.873 5.423 -10.987 1.00 83.94 76 THR A N 1
ATOM 545 C CA . THR A 1 76 ? 3.975 4.783 -11.708 1.00 83.94 76 THR A CA 1
ATOM 546 C C . THR A 1 76 ? 3.449 4.058 -12.948 1.00 83.94 76 THR A C 1
ATOM 548 O O . THR A 1 76 ? 2.644 3.125 -12.880 1.00 83.94 76 THR A O 1
ATOM 551 N N . HIS A 1 77 ? 3.915 4.490 -14.120 1.00 77.94 77 HIS A N 1
ATOM 552 C CA . HIS A 1 77 ? 3.531 3.907 -15.404 1.00 77.94 77 HIS A CA 1
ATOM 553 C C . HIS A 1 77 ? 4.125 2.500 -15.604 1.00 77.94 77 HIS A C 1
ATOM 555 O O . HIS A 1 77 ? 5.238 2.222 -15.174 1.00 77.94 77 HIS A O 1
ATOM 561 N N . GLY A 1 78 ? 3.384 1.615 -16.286 1.00 67.62 78 GLY A N 1
ATOM 562 C CA . GLY A 1 78 ? 3.842 0.273 -16.682 1.00 67.62 78 GLY A CA 1
ATOM 563 C C . GLY A 1 78 ? 3.440 -0.881 -15.752 1.00 67.62 78 GLY A C 1
ATOM 564 O O . GLY A 1 78 ? 3.327 -2.006 -16.223 1.00 67.62 78 GLY A O 1
ATOM 565 N N . PHE A 1 79 ? 3.132 -0.627 -14.474 1.00 60.41 79 PHE A N 1
ATOM 566 C CA . PHE A 1 79 ? 2.803 -1.698 -13.512 1.00 60.41 79 PHE A CA 1
ATOM 567 C C . PHE A 1 79 ? 1.320 -2.108 -13.485 1.00 60.41 79 PHE A C 1
ATOM 569 O O . PHE A 1 79 ? 0.996 -3.257 -13.207 1.00 60.41 79 PHE A O 1
ATOM 576 N N . HIS A 1 80 ? 0.401 -1.198 -13.820 1.00 57.56 80 HIS A N 1
ATOM 577 C CA . HIS A 1 80 ? -1.051 -1.426 -13.738 1.00 57.56 80 HIS A CA 1
ATOM 578 C C . HIS A 1 80 ? -1.683 -1.942 -15.047 1.00 57.56 80 HIS A C 1
ATOM 580 O O . HIS A 1 80 ? -2.869 -1.727 -15.287 1.00 57.56 80 HIS A O 1
ATOM 586 N N . GLY A 1 81 ? -0.903 -2.559 -15.943 1.00 51.94 81 GLY A N 1
ATOM 587 C CA . GLY A 1 81 ? -1.401 -3.021 -17.249 1.00 51.94 81 GLY A CA 1
ATOM 588 C C . GLY A 1 81 ? -1.860 -1.894 -18.187 1.00 51.94 81 GLY A C 1
ATOM 589 O O . GLY A 1 81 ? -2.469 -2.154 -19.222 1.00 51.94 81 GLY A O 1
ATOM 590 N N . ARG A 1 82 ? -1.567 -0.631 -17.848 1.00 54.28 82 ARG A N 1
ATOM 591 C CA . ARG A 1 82 ? -1.736 0.504 -18.760 1.00 54.28 82 ARG A CA 1
ATOM 592 C C . ARG A 1 82 ? -0.610 0.433 -19.795 1.00 54.28 82 ARG A C 1
ATOM 594 O O . ARG A 1 82 ? 0.549 0.453 -19.372 1.00 54.28 82 ARG A O 1
ATOM 601 N N . PRO A 1 83 ? -0.912 0.367 -21.106 1.00 49.16 83 PRO A N 1
ATOM 602 C CA . PRO A 1 83 ? 0.112 0.334 -22.140 1.00 49.16 83 PRO A CA 1
ATOM 603 C C . PRO A 1 83 ? 1.084 1.498 -21.947 1.00 49.16 83 PRO A C 1
ATOM 605 O O . PRO A 1 83 ? 0.678 2.662 -21.887 1.00 49.16 83 PRO A O 1
ATOM 608 N N . SER A 1 84 ? 2.371 1.185 -21.833 1.00 65.25 84 SER A N 1
ATOM 609 C CA . SER A 1 84 ? 3.453 2.162 -21.869 1.00 65.25 84 SER A CA 1
ATOM 610 C C . SER A 1 84 ? 3.572 2.691 -23.297 1.00 65.25 84 SER A C 1
ATOM 612 O O . SER A 1 84 ? 4.365 2.196 -24.093 1.00 65.25 84 SER A O 1
ATOM 614 N N . GLY A 1 85 ? 2.718 3.642 -23.665 1.00 57.19 85 GLY A N 1
ATOM 615 C CA . GLY A 1 85 ? 2.691 4.117 -25.040 1.00 57.19 85 GLY A CA 1
ATOM 616 C C . GLY A 1 85 ? 1.802 5.323 -25.256 1.00 57.19 85 GLY A C 1
ATOM 617 O O . GLY A 1 85 ? 0.731 5.178 -25.829 1.00 57.19 85 GLY A O 1
ATOM 618 N N . ARG A 1 86 ? 2.291 6.501 -24.853 1.00 49.12 86 ARG A N 1
ATOM 619 C CA . ARG A 1 86 ? 2.380 7.687 -25.723 1.00 49.12 86 ARG A CA 1
ATOM 620 C C . ARG A 1 86 ? 3.569 8.530 -25.259 1.00 49.12 86 ARG A C 1
ATOM 622 O O . ARG A 1 86 ? 3.446 9.319 -24.329 1.00 49.12 86 ARG A O 1
ATOM 629 N N . TYR A 1 87 ? 4.719 8.360 -25.914 1.00 48.38 87 TYR A N 1
ATOM 630 C CA . TYR A 1 87 ? 5.643 9.483 -26.074 1.00 48.38 87 TYR A CA 1
ATOM 631 C C . TYR A 1 87 ? 4.825 10.622 -26.690 1.00 48.38 87 TYR A C 1
ATOM 633 O O . TYR A 1 87 ? 4.203 10.417 -27.730 1.00 48.38 87 TYR A O 1
ATOM 641 N N . SER A 1 88 ? 4.761 11.771 -26.022 1.00 48.41 88 SER A N 1
ATOM 642 C CA . SER A 1 88 ? 4.160 12.982 -26.579 1.00 48.41 88 SER A CA 1
ATOM 643 C C . SER A 1 88 ? 5.210 13.630 -27.489 1.00 48.41 88 SER A C 1
ATOM 645 O O . SER A 1 88 ? 6.217 14.112 -26.965 1.00 48.41 88 SER A O 1
ATOM 647 N N . PRO A 1 89 ? 5.065 13.618 -28.827 1.00 52.38 89 PRO A N 1
ATOM 648 C CA . PRO A 1 89 ? 5.940 14.393 -29.695 1.00 52.38 89 PRO A CA 1
ATOM 649 C C . PRO A 1 89 ? 5.486 15.848 -29.569 1.00 52.38 89 PRO A C 1
ATOM 651 O O . PRO A 1 89 ? 4.384 16.174 -30.006 1.00 52.38 89 PRO A O 1
ATOM 654 N N . GLY A 1 90 ? 6.270 16.722 -28.933 1.00 49.78 90 GLY A N 1
ATOM 655 C CA . GLY A 1 90 ? 5.823 18.116 -28.857 1.00 49.78 90 GLY A CA 1
ATOM 656 C C . GLY A 1 90 ? 6.585 19.134 -28.024 1.00 49.78 90 GLY A C 1
ATOM 657 O O . GLY A 1 90 ? 6.103 20.255 -27.936 1.00 49.78 90 GLY A O 1
ATOM 658 N N . TYR A 1 91 ? 7.754 18.833 -27.460 1.00 40.06 91 TYR A N 1
ATOM 659 C CA . TYR A 1 91 ? 8.602 19.892 -26.905 1.00 40.06 91 TYR A CA 1
ATOM 660 C C . TYR A 1 91 ? 9.895 19.959 -27.704 1.00 40.06 91 TYR A C 1
ATOM 662 O O . TYR A 1 91 ? 10.838 19.214 -27.459 1.00 40.06 91 TYR A O 1
ATOM 670 N N . ASN A 1 92 ? 9.885 20.840 -28.704 1.00 47.94 92 ASN A N 1
ATOM 671 C CA . ASN A 1 92 ? 11.102 21.372 -29.290 1.00 47.94 92 ASN A CA 1
ATOM 672 C C . ASN A 1 92 ? 11.790 22.198 -28.196 1.00 47.94 92 ASN A C 1
ATOM 674 O O . ASN A 1 92 ? 11.234 23.198 -27.738 1.00 47.94 92 ASN A O 1
ATOM 678 N N . VAL A 1 93 ? 12.942 21.736 -27.725 1.00 46.78 93 VAL A N 1
ATOM 679 C CA . VAL A 1 93 ? 13.842 22.544 -26.898 1.00 46.78 93 VAL A CA 1
ATOM 680 C C . VAL A 1 93 ? 14.723 23.371 -27.841 1.00 46.78 93 VAL A C 1
ATOM 682 O O . VAL A 1 93 ? 15.146 22.815 -28.856 1.00 46.78 93 VAL A O 1
ATOM 685 N N . PRO A 1 94 ? 14.946 24.673 -27.578 1.00 47.97 94 PRO A N 1
ATOM 686 C CA . PRO A 1 94 ? 15.942 25.443 -28.320 1.00 47.97 94 PRO A CA 1
ATOM 687 C C . PRO A 1 94 ? 17.344 24.843 -28.168 1.00 47.97 94 PRO A C 1
ATOM 689 O O . PRO A 1 94 ? 17.630 24.262 -27.093 1.00 47.97 94 PRO A O 1
#